Protein AF-A0A9D6I1A7-F1 (afdb_monomer_lite)

Radius of gyration: 31.2 Å; chains: 1; bounding box: 30×55×93 Å

Structure (mmCIF, N/CA/C/O backbone):
data_AF-A0A9D6I1A7-F1
#
_entry.id   AF-A0A9D6I1A7-F1
#
loop_
_atom_site.group_PDB
_atom_site.id
_atom_site.type_symbol
_atom_site.label_atom_id
_atom_site.label_alt_id
_atom_site.label_comp_id
_atom_site.label_asym_id
_atom_site.label_entity_id
_atom_site.label_seq_id
_atom_site.pdbx_PDB_ins_code
_atom_site.Cartn_x
_atom_site.Cartn_y
_atom_site.Cartn_z
_atom_site.occupancy
_atom_site.B_iso_or_equiv
_atom_site.auth_seq_id
_atom_site.auth_comp_id
_atom_site.auth_asym_id
_atom_site.auth_atom_id
_atom_site.pdbx_PDB_model_num
ATOM 1 N N . MET A 1 1 ? 14.693 -5.026 81.201 1.00 43.84 1 MET A N 1
ATOM 2 C CA . MET A 1 1 ? 14.404 -3.599 80.933 1.00 43.84 1 MET A CA 1
ATOM 3 C C . MET A 1 1 ? 12.968 -3.486 80.448 1.00 43.84 1 MET A C 1
ATOM 5 O O . MET A 1 1 ? 12.535 -4.319 79.667 1.00 43.84 1 MET A O 1
ATOM 9 N N . ARG A 1 2 ? 12.207 -2.557 81.030 1.00 44.28 2 ARG A N 1
ATOM 10 C CA . ARG A 1 2 ? 10.754 -2.392 80.875 1.00 44.28 2 ARG A CA 1
ATOM 11 C C . ARG A 1 2 ? 10.450 -1.424 79.722 1.00 44.28 2 ARG A C 1
ATOM 13 O O . ARG A 1 2 ? 11.134 -0.408 79.655 1.00 44.28 2 ARG A O 1
ATOM 20 N N . ARG A 1 3 ? 9.368 -1.667 78.969 1.00 44.47 3 ARG A N 1
ATOM 21 C CA . ARG A 1 3 ? 8.193 -0.773 78.781 1.00 44.47 3 ARG A CA 1
ATOM 22 C C . ARG A 1 3 ? 7.528 -0.969 77.412 1.00 44.47 3 ARG A C 1
ATOM 24 O O . ARG A 1 3 ? 8.055 -0.586 76.378 1.00 44.47 3 ARG A O 1
ATOM 31 N N . THR A 1 4 ? 6.331 -1.540 77.477 1.00 50.94 4 THR A N 1
ATOM 32 C CA . THR A 1 4 ? 5.188 -1.329 76.583 1.00 50.94 4 THR A CA 1
ATOM 33 C C . THR A 1 4 ? 4.973 0.160 76.290 1.00 50.94 4 THR A C 1
ATOM 35 O O . THR A 1 4 ? 5.053 0.980 77.205 1.00 50.94 4 THR A O 1
ATOM 38 N N . ALA A 1 5 ? 4.637 0.493 75.042 1.00 49.97 5 ALA A N 1
ATOM 39 C CA . ALA A 1 5 ? 4.133 1.807 74.652 1.00 49.97 5 ALA A CA 1
ATOM 40 C C . ALA A 1 5 ? 2.936 1.641 73.701 1.00 49.97 5 ALA A C 1
ATOM 42 O O . ALA A 1 5 ? 3.079 1.515 72.489 1.00 49.97 5 ALA A O 1
ATOM 43 N N . THR A 1 6 ? 1.749 1.597 74.297 1.00 47.31 6 THR A N 1
ATOM 44 C CA . THR A 1 6 ? 0.478 2.005 73.685 1.00 47.31 6 THR A CA 1
ATOM 45 C C . THR A 1 6 ? 0.471 3.532 73.594 1.00 47.31 6 THR A C 1
ATOM 47 O O . THR A 1 6 ? 0.977 4.132 74.535 1.00 47.31 6 THR A O 1
ATOM 50 N N . LEU A 1 7 ? -0.095 4.134 72.537 1.00 49.12 7 LEU A N 1
ATOM 51 C CA . LEU A 1 7 ? -0.632 5.518 72.418 1.00 49.12 7 LEU A CA 1
ATOM 52 C C . LEU A 1 7 ? -0.558 5.917 70.928 1.00 49.12 7 LEU A C 1
ATOM 54 O O . LEU A 1 7 ? 0.453 5.666 70.291 1.00 49.12 7 LEU A O 1
ATOM 58 N N . THR A 1 8 ? -1.502 6.568 70.262 1.00 48.22 8 THR A N 1
ATOM 59 C CA . THR A 1 8 ? -2.907 6.901 70.500 1.00 48.22 8 THR A CA 1
ATOM 60 C C . THR A 1 8 ? -3.446 7.380 69.159 1.00 48.22 8 THR A C 1
ATOM 62 O O . THR A 1 8 ? -2.742 8.028 68.388 1.00 48.22 8 THR A O 1
ATOM 65 N N . LEU A 1 9 ? -4.719 7.079 68.939 1.00 47.94 9 LEU A N 1
ATOM 66 C CA . LEU A 1 9 ? -5.648 7.766 68.055 1.00 47.94 9 LEU A CA 1
ATOM 67 C C . LEU A 1 9 ? -5.418 9.292 68.056 1.00 47.94 9 LEU A C 1
ATOM 69 O O . LEU A 1 9 ? -5.427 9.917 69.115 1.00 47.94 9 LEU A O 1
ATOM 73 N N . GLY A 1 10 ? -5.245 9.872 66.870 1.00 46.47 10 GLY A N 1
ATOM 74 C CA . GLY A 1 10 ? -5.106 11.310 66.661 1.00 46.47 10 GLY A CA 1
ATOM 75 C C . GLY A 1 10 ? -5.943 11.763 65.474 1.00 46.47 10 GLY A C 1
ATOM 76 O O . GLY A 1 10 ? -5.452 11.907 64.361 1.00 46.47 10 GLY A O 1
ATOM 77 N N . THR A 1 11 ? -7.233 11.940 65.738 1.00 45.19 11 THR A N 1
ATOM 78 C CA . THR A 1 11 ? -8.165 12.837 65.051 1.00 45.19 11 THR A CA 1
ATOM 79 C C . THR A 1 11 ? -7.492 14.184 64.752 1.00 45.19 11 THR A C 1
ATOM 81 O O . THR A 1 11 ? -6.788 14.691 65.618 1.00 45.19 11 THR A O 1
ATOM 84 N N . LEU A 1 12 ? -7.745 14.799 63.593 1.00 46.84 12 LEU A N 1
ATOM 85 C CA . LEU A 1 12 ? -8.488 16.067 63.499 1.00 46.84 12 LEU A CA 1
ATOM 86 C C . LEU A 1 12 ? -8.396 16.653 62.083 1.00 46.84 12 LEU A C 1
ATOM 88 O O . LEU A 1 12 ? -7.331 16.926 61.537 1.00 46.84 12 LEU A O 1
ATOM 92 N N . ILE A 1 13 ? -9.585 16.880 61.543 1.00 49.66 13 ILE A N 1
ATOM 93 C CA . ILE A 1 13 ? -9.925 17.806 60.471 1.00 49.66 13 ILE A CA 1
ATOM 94 C C . ILE A 1 13 ? -9.213 19.153 60.670 1.00 49.66 13 ILE A C 1
ATOM 96 O O . ILE A 1 13 ? -9.334 19.767 61.726 1.00 49.66 13 ILE A O 1
ATOM 100 N N . ALA A 1 14 ? -8.577 19.662 59.619 1.00 48.28 14 ALA A N 1
ATOM 101 C CA . ALA A 1 14 ? -8.274 21.082 59.495 1.00 48.28 14 ALA A CA 1
ATOM 102 C C . ALA A 1 14 ? -8.814 21.582 58.153 1.00 48.28 14 ALA A C 1
ATOM 104 O O . ALA A 1 14 ? -8.137 21.584 57.127 1.00 48.28 14 ALA A O 1
ATOM 105 N N . LEU A 1 15 ? -10.085 21.984 58.187 1.00 53.47 15 LEU A N 1
ATOM 106 C CA . LEU A 1 15 ? -10.667 22.921 57.241 1.00 53.47 15 LEU A CA 1
ATOM 107 C C . LEU A 1 15 ? -10.006 24.280 57.501 1.00 53.47 15 LEU A C 1
ATOM 109 O O . LEU A 1 15 ? -10.358 24.966 58.457 1.00 53.47 15 LEU A O 1
ATOM 113 N N . VAL A 1 16 ? -9.041 24.664 56.671 1.00 52.69 16 VAL A N 1
ATOM 114 C CA . VAL A 1 16 ? -8.546 26.042 56.633 1.00 52.69 16 VAL A CA 1
ATOM 115 C C . VAL A 1 16 ? -8.943 26.633 55.290 1.00 52.69 16 VAL A C 1
ATOM 117 O O . VAL A 1 16 ? -8.281 26.446 54.273 1.00 52.69 16 VAL A O 1
ATOM 120 N N . CYS A 1 17 ? -10.071 27.345 55.307 1.00 49.12 17 CYS A N 1
ATOM 121 C CA . CYS A 1 17 ? -10.368 28.379 54.330 1.00 49.12 17 CYS A CA 1
ATOM 122 C C . CYS A 1 17 ? -9.268 29.440 54.420 1.00 49.12 17 CYS A C 1
ATOM 124 O O . CYS A 1 17 ? -9.193 30.170 55.406 1.00 49.12 17 CYS A O 1
ATOM 126 N N . PHE A 1 18 ? -8.440 29.548 53.386 1.00 48.22 18 PHE A N 1
ATOM 127 C CA . PHE A 1 18 ? -7.585 30.710 53.190 1.00 48.22 18 PHE A CA 1
ATOM 128 C C . PHE A 1 18 ? -7.762 31.199 51.757 1.00 48.22 18 PHE A C 1
ATOM 130 O O . PHE A 1 18 ? -7.158 30.687 50.818 1.00 48.22 18 PHE A O 1
ATOM 137 N N . ALA A 1 19 ? -8.652 32.174 51.594 1.00 52.72 19 ALA A N 1
ATOM 138 C CA . ALA A 1 19 ? -8.713 32.999 50.403 1.00 52.72 19 ALA A CA 1
ATOM 139 C C . ALA A 1 19 ? -7.913 34.279 50.667 1.00 52.72 19 ALA A C 1
ATOM 141 O O . ALA A 1 19 ? -8.271 35.040 51.566 1.00 52.72 19 ALA A O 1
ATOM 142 N N . PRO A 1 20 ? -6.885 34.568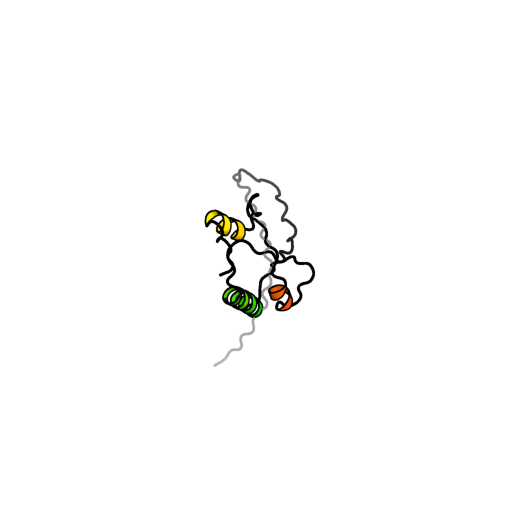 49.860 1.00 52.62 20 PRO A N 1
ATOM 143 C CA . PRO A 1 20 ? -6.467 35.927 49.599 1.00 52.62 20 PRO A CA 1
ATOM 144 C C . PRO A 1 20 ? -6.908 36.314 48.186 1.00 52.62 20 PRO A C 1
ATOM 146 O O . PRO A 1 20 ? -6.407 35.810 47.181 1.00 52.62 20 PRO A O 1
ATOM 149 N N . SER A 1 21 ? -7.861 37.241 48.122 1.00 51.81 21 SER A N 1
ATOM 150 C CA . SER A 1 21 ? -8.176 38.006 46.921 1.00 51.81 21 SER A CA 1
ATOM 151 C C . SER A 1 21 ? -6.952 38.839 46.536 1.00 51.81 21 SER A C 1
ATOM 153 O O . SER A 1 21 ? -6.713 39.897 47.112 1.00 51.81 21 SER A O 1
ATOM 155 N N . ALA A 1 22 ? -6.171 38.361 45.568 1.00 52.25 22 ALA A N 1
ATOM 156 C CA . ALA A 1 22 ? -5.103 39.123 44.934 1.00 52.25 22 ALA A CA 1
ATOM 157 C C . ALA A 1 22 ? -5.435 39.318 43.450 1.00 52.25 22 ALA A C 1
ATOM 159 O O . ALA A 1 22 ? -5.459 38.398 42.633 1.00 52.25 22 ALA A O 1
ATOM 160 N N . LEU A 1 23 ? -5.742 40.570 43.150 1.00 48.38 23 LEU A N 1
ATOM 161 C CA . LEU A 1 23 ? -6.089 41.161 41.872 1.00 48.38 23 LEU A CA 1
ATOM 162 C C . LEU A 1 23 ? -4.926 41.052 40.861 1.00 48.38 23 LEU A C 1
ATOM 164 O O . LEU A 1 23 ? -4.184 42.012 40.717 1.00 48.38 23 LEU A O 1
ATOM 168 N N . ALA A 1 24 ? -4.729 39.921 40.169 1.00 51.16 24 ALA A N 1
ATOM 169 C CA . ALA A 1 24 ? -3.797 39.848 39.025 1.00 51.16 24 ALA A CA 1
ATOM 170 C C . ALA A 1 24 ? -3.890 38.541 38.204 1.00 51.16 24 ALA A C 1
ATOM 172 O O . ALA A 1 24 ? -2.913 37.807 38.106 1.00 51.16 24 ALA A O 1
ATOM 173 N N . GLN A 1 25 ? -5.016 38.252 37.541 1.00 45.66 25 GLN A N 1
ATOM 174 C CA . GLN A 1 25 ? -4.998 37.358 36.370 1.00 45.66 25 GLN A CA 1
ATOM 175 C C . GLN A 1 25 ? -5.869 37.917 35.246 1.00 45.66 25 GLN A C 1
ATOM 177 O O . GLN A 1 25 ? -7.075 37.711 35.144 1.00 45.66 25 GLN A O 1
ATOM 182 N N . ARG A 1 26 ? -5.189 38.668 34.383 1.00 39.22 26 ARG A N 1
ATOM 183 C CA . ARG A 1 26 ? -5.642 39.094 33.067 1.00 39.22 26 ARG A CA 1
ATOM 184 C C . ARG A 1 26 ? -5.822 37.843 32.195 1.00 39.22 26 ARG A C 1
ATOM 186 O O . ARG A 1 26 ? -4.844 37.174 31.888 1.00 39.22 26 ARG A O 1
ATOM 193 N N . GLY A 1 27 ? -7.059 37.568 31.773 1.00 34.72 27 GLY A N 1
ATOM 194 C CA . GLY A 1 27 ? -7.353 36.720 30.611 1.00 34.72 27 GLY A CA 1
ATOM 195 C C . GLY A 1 27 ? -7.819 35.288 30.888 1.00 34.72 27 GLY A C 1
ATOM 196 O O . GLY A 1 27 ? -7.191 34.341 30.426 1.00 34.72 27 GLY A O 1
ATOM 197 N N . GLN A 1 28 ? -8.976 35.115 31.533 1.00 39.59 28 GLN A N 1
ATOM 198 C CA . GLN A 1 28 ? -9.776 33.902 31.338 1.00 39.59 28 GLN A CA 1
ATOM 199 C C . GLN A 1 28 ? -10.322 33.892 29.900 1.00 39.59 28 GLN A C 1
ATOM 201 O O . GLN A 1 28 ? -11.199 34.682 29.554 1.00 39.59 28 GLN A O 1
ATOM 206 N N . LYS A 1 29 ? -9.794 33.002 29.050 1.00 35.47 29 LYS A N 1
ATOM 207 C CA . LYS A 1 29 ? -10.448 32.584 27.800 1.00 35.47 29 LYS A CA 1
ATOM 208 C C . LYS A 1 29 ? -11.308 31.347 28.089 1.00 35.47 29 LYS A C 1
ATOM 210 O O . LYS A 1 29 ? -10.783 30.381 28.643 1.00 35.47 29 LYS A O 1
ATOM 215 N N . PRO A 1 30 ? -12.599 31.343 27.722 1.00 39.12 30 PRO A N 1
ATOM 216 C CA . PRO A 1 30 ? -13.485 30.226 27.998 1.00 39.12 30 PRO A CA 1
ATOM 217 C C . PRO A 1 30 ? -13.332 29.095 26.967 1.00 39.12 30 PRO A C 1
ATOM 219 O O . PRO A 1 30 ? -13.211 29.332 25.769 1.00 39.12 30 PRO A O 1
ATOM 222 N N . LYS A 1 31 ? -13.422 27.863 27.482 1.00 40.69 31 LYS A N 1
ATOM 223 C CA . LYS A 1 31 ? -14.168 26.724 26.917 1.00 40.69 31 LYS A CA 1
ATOM 224 C C . LYS A 1 31 ? -13.860 26.346 25.456 1.00 40.69 31 LYS A C 1
ATOM 226 O O . LYS A 1 31 ? -14.625 26.639 24.545 1.00 40.69 31 LYS A O 1
ATOM 231 N N . GLY A 1 32 ? -12.790 25.577 25.260 1.00 35.53 32 GLY A N 1
ATOM 232 C CA . GLY A 1 32 ? -12.657 24.690 24.103 1.00 35.53 32 GLY A CA 1
ATOM 233 C C . GLY A 1 32 ? -13.185 23.307 24.471 1.00 35.53 32 GLY A C 1
ATOM 234 O O . GLY A 1 32 ? -12.653 22.687 25.389 1.00 35.53 32 GLY A O 1
ATOM 235 N N . ASN A 1 33 ? -14.245 22.854 23.798 1.00 47.03 33 ASN A N 1
ATOM 236 C CA . ASN A 1 33 ? -14.718 21.470 23.828 1.00 47.03 33 ASN A CA 1
ATOM 237 C C . ASN A 1 33 ? -13.523 20.512 23.792 1.00 47.03 33 ASN A C 1
ATOM 239 O O . ASN A 1 33 ? -12.789 20.504 22.805 1.00 47.03 33 ASN A O 1
ATOM 243 N N . GLN A 1 34 ? -13.363 19.677 24.819 1.00 52.41 34 GLN A N 1
ATOM 244 C CA . GLN A 1 34 ? -12.671 18.408 24.627 1.00 52.41 34 GLN A CA 1
ATOM 245 C C . GLN A 1 34 ? -13.468 17.670 23.546 1.00 52.41 34 GLN A C 1
ATOM 247 O O . GLN A 1 34 ? -14.661 17.425 23.757 1.00 52.41 34 GLN A O 1
ATOM 252 N N . PRO A 1 35 ? -12.894 17.373 22.368 1.00 51.84 35 PRO A N 1
ATOM 253 C CA . PRO A 1 35 ? -13.547 16.460 21.454 1.00 51.84 35 PRO A CA 1
ATOM 254 C C . PRO A 1 35 ? -13.695 15.148 22.217 1.00 51.84 35 PRO A C 1
ATOM 256 O O . PRO A 1 35 ? -12.713 14.646 22.768 1.00 51.84 35 PRO A O 1
ATOM 259 N N . ALA A 1 36 ? -14.922 14.626 22.289 1.00 53.25 36 ALA A N 1
ATOM 260 C CA . ALA A 1 36 ? -15.151 13.235 22.647 1.00 53.25 36 ALA A CA 1
ATOM 261 C C . ALA A 1 36 ? -14.099 12.408 21.906 1.00 53.25 36 ALA A C 1
ATOM 263 O O . ALA A 1 36 ? -13.934 12.615 20.704 1.00 53.25 36 ALA A O 1
ATOM 264 N N . ALA A 1 37 ? -13.330 11.591 22.626 1.00 59.28 37 ALA A N 1
ATOM 265 C CA . ALA A 1 37 ? -12.229 10.835 22.054 1.00 59.28 37 ALA A CA 1
ATOM 266 C C . ALA A 1 37 ? -12.745 10.048 20.843 1.00 59.28 37 ALA A C 1
ATOM 268 O O . ALA A 1 37 ? -13.385 9.008 20.990 1.00 59.28 37 ALA A O 1
ATOM 269 N N . THR A 1 38 ? -12.523 10.581 19.641 1.00 56.12 38 THR A N 1
ATOM 270 C CA . THR A 1 38 ? -12.814 9.879 18.403 1.00 56.12 38 THR A CA 1
ATOM 271 C C . THR A 1 38 ? -11.879 8.690 18.427 1.00 56.12 38 THR A C 1
ATOM 273 O O . THR A 1 38 ? -10.663 8.875 18.375 1.00 56.12 38 THR A O 1
ATOM 276 N N . ALA A 1 39 ? -12.426 7.488 18.604 1.00 63.12 39 ALA A N 1
ATOM 277 C CA . ALA A 1 39 ? -11.642 6.267 18.605 1.00 63.12 39 ALA A CA 1
ATOM 278 C C . ALA A 1 39 ? -10.836 6.222 17.299 1.00 63.12 39 ALA A C 1
ATOM 280 O O . ALA A 1 39 ? -11.388 6.031 16.215 1.00 63.12 39 ALA A O 1
ATOM 281 N N . ALA A 1 40 ? -9.536 6.492 17.393 1.00 63.84 40 ALA A N 1
ATOM 282 C CA . ALA A 1 40 ? -8.646 6.463 16.250 1.00 63.84 40 ALA A CA 1
ATOM 283 C C . ALA A 1 40 ? -8.408 4.993 15.904 1.00 63.84 40 ALA A C 1
ATOM 285 O O . ALA A 1 40 ? -7.618 4.313 16.554 1.00 63.84 40 ALA A O 1
ATOM 286 N N . VAL A 1 41 ? -9.131 4.484 14.906 1.00 70.56 41 VAL A N 1
ATOM 287 C CA . VAL A 1 41 ? -8.890 3.144 14.366 1.00 70.56 41 VAL A CA 1
ATOM 288 C C . VAL A 1 41 ? -7.632 3.221 13.504 1.00 70.56 41 VAL A C 1
ATOM 290 O O . VAL A 1 41 ? -7.672 3.698 12.370 1.00 70.56 41 VAL A O 1
ATOM 293 N N . SER A 1 42 ? -6.494 2.798 14.053 1.00 69.38 42 SER A N 1
ATOM 294 C CA . SER A 1 42 ? -5.262 2.610 13.290 1.00 69.38 42 SER A CA 1
ATOM 295 C C . SER A 1 42 ? -5.233 1.195 12.716 1.00 69.38 42 SER A C 1
ATOM 297 O O . SER A 1 42 ? -5.336 0.203 13.432 1.00 69.38 42 SER A O 1
ATOM 299 N N . VAL A 1 43 ? -5.105 1.097 11.395 1.00 79.31 43 VAL A N 1
ATOM 300 C CA . VAL A 1 43 ? -5.004 -0.180 10.684 1.00 79.31 43 VAL A CA 1
ATOM 301 C C . VAL A 1 43 ? -3.577 -0.327 10.188 1.00 79.31 43 VAL A C 1
ATOM 303 O O . VAL A 1 43 ? -3.129 0.449 9.346 1.00 79.31 43 VAL A O 1
ATOM 306 N N . THR A 1 44 ? -2.855 -1.314 10.708 1.00 85.88 44 THR A N 1
ATOM 307 C CA . THR A 1 44 ? -1.474 -1.616 10.313 1.00 85.88 44 THR A CA 1
ATOM 308 C C . THR A 1 44 ? -1.391 -2.984 9.640 1.00 85.88 44 THR A C 1
ATOM 310 O O . THR A 1 44 ? -2.304 -3.808 9.742 1.00 85.88 44 THR A O 1
ATOM 313 N N . PHE A 1 45 ? -0.320 -3.216 8.883 1.00 87.44 45 PHE A N 1
ATOM 314 C CA . PHE A 1 45 ? 0.017 -4.542 8.364 1.00 87.44 45 PHE A CA 1
ATOM 315 C C . PHE A 1 45 ? 0.851 -5.291 9.398 1.00 87.44 45 PHE A C 1
ATOM 317 O O . PHE A 1 45 ? 1.788 -4.720 9.959 1.00 87.44 45 PHE A O 1
ATOM 324 N N . SER A 1 46 ? 0.520 -6.558 9.632 1.00 90.31 46 SER A N 1
ATOM 325 C CA . SER A 1 46 ? 1.354 -7.471 10.414 1.00 90.31 46 SER A CA 1
ATOM 326 C C . SER A 1 46 ? 2.669 -7.776 9.686 1.00 90.31 46 SER A C 1
ATOM 328 O O . SER A 1 46 ? 2.763 -7.621 8.466 1.00 90.31 46 SER A O 1
ATOM 330 N N . ASP A 1 47 ? 3.688 -8.245 10.408 1.00 91.81 47 ASP A N 1
ATOM 331 C CA . ASP A 1 47 ? 4.957 -8.665 9.796 1.00 91.81 47 ASP A CA 1
ATOM 332 C C . ASP A 1 47 ? 4.777 -9.782 8.757 1.00 91.81 47 ASP A C 1
ATOM 334 O O . ASP A 1 47 ? 5.431 -9.768 7.715 1.00 91.81 47 ASP A O 1
ATOM 338 N N . ALA A 1 48 ? 3.832 -10.702 8.982 1.00 91.50 48 ALA A N 1
ATOM 339 C CA . ALA A 1 48 ? 3.498 -11.749 8.018 1.00 91.50 48 ALA A CA 1
ATOM 340 C C . ALA A 1 48 ? 2.936 -11.166 6.710 1.00 91.50 48 ALA A C 1
ATOM 342 O O . ALA A 1 48 ? 3.370 -11.539 5.622 1.00 91.50 48 ALA A O 1
ATOM 343 N N . GLU A 1 49 ? 2.011 -10.206 6.804 1.00 91.06 49 GLU A N 1
ATOM 344 C CA . GLU A 1 49 ? 1.453 -9.523 5.632 1.00 91.06 49 GLU A CA 1
ATOM 345 C C . GLU A 1 49 ? 2.511 -8.703 4.896 1.00 91.06 49 GLU A C 1
ATOM 347 O O . GLU A 1 49 ? 2.577 -8.744 3.670 1.00 91.06 49 GLU A O 1
ATOM 352 N N . ARG A 1 50 ? 3.371 -7.989 5.633 1.00 90.94 50 ARG A N 1
ATOM 353 C CA . ARG A 1 50 ? 4.492 -7.237 5.052 1.00 90.94 50 ARG A CA 1
ATOM 354 C C . ARG A 1 50 ? 5.413 -8.148 4.258 1.00 90.94 50 ARG A C 1
ATOM 356 O O . ARG A 1 50 ? 5.755 -7.808 3.130 1.00 90.94 50 ARG A O 1
ATOM 363 N N . LYS A 1 51 ? 5.755 -9.316 4.807 1.00 92.75 51 LYS A N 1
ATOM 364 C CA . LYS A 1 51 ? 6.572 -10.305 4.106 1.00 92.75 51 LYS A CA 1
ATOM 365 C C . LYS A 1 51 ? 5.916 -10.777 2.805 1.00 92.75 51 LYS A C 1
ATOM 367 O O . LYS A 1 51 ? 6.579 -10.796 1.777 1.00 92.75 51 LYS A O 1
ATOM 372 N N . ILE A 1 52 ? 4.620 -11.096 2.828 1.00 92.88 52 ILE A N 1
ATOM 373 C CA . ILE A 1 52 ? 3.874 -11.504 1.624 1.00 92.88 52 ILE A CA 1
ATOM 374 C C . ILE A 1 52 ? 3.911 -10.406 0.552 1.00 92.88 52 ILE A C 1
ATOM 376 O O . ILE A 1 52 ? 4.127 -10.695 -0.623 1.00 92.88 52 ILE A O 1
ATOM 380 N N . ILE A 1 53 ? 3.708 -9.148 0.956 1.00 90.25 53 ILE A N 1
ATOM 381 C CA . ILE A 1 53 ? 3.730 -7.988 0.057 1.00 90.25 53 ILE A CA 1
ATOM 382 C C . ILE A 1 53 ? 5.110 -7.838 -0.591 1.00 90.25 53 ILE A C 1
ATOM 384 O O . ILE A 1 53 ? 5.18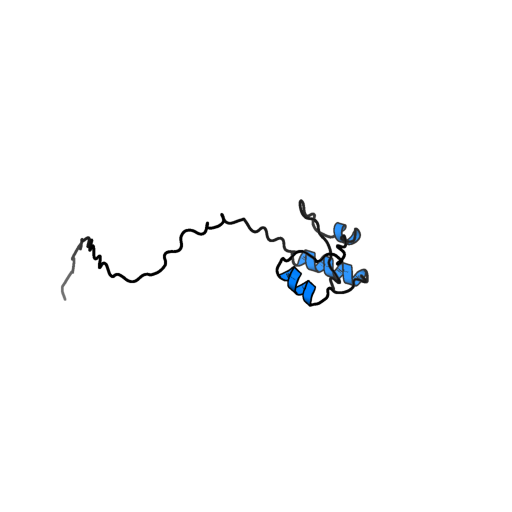9 -7.744 -1.815 1.00 90.25 53 ILE A O 1
ATOM 388 N N . VAL A 1 54 ? 6.178 -7.855 0.209 1.00 89.62 54 VAL A N 1
ATOM 389 C CA . VAL A 1 54 ? 7.561 -7.711 -0.275 1.00 89.62 54 VAL A CA 1
ATOM 390 C C . VAL A 1 54 ? 7.925 -8.857 -1.222 1.00 89.62 54 VAL A C 1
ATOM 392 O O . VAL A 1 54 ? 8.265 -8.598 -2.375 1.00 89.62 54 VAL A O 1
ATOM 395 N N . ASP A 1 55 ? 7.739 -10.113 -0.800 1.00 91.81 55 ASP A N 1
ATOM 396 C CA . ASP A 1 55 ? 8.056 -11.299 -1.611 1.00 91.81 55 ASP A CA 1
ATOM 397 C C . ASP A 1 55 ? 7.306 -11.283 -2.960 1.00 91.81 55 ASP A C 1
ATOM 399 O O . ASP A 1 55 ? 7.846 -11.656 -4.008 1.00 91.81 55 ASP A O 1
ATOM 403 N N . TYR A 1 56 ? 6.042 -10.840 -2.957 1.00 91.44 56 TYR A N 1
ATOM 404 C CA . TYR A 1 56 ? 5.255 -10.716 -4.179 1.00 91.44 56 TYR A CA 1
ATOM 405 C C . TYR A 1 56 ? 5.864 -9.687 -5.136 1.00 91.44 56 TYR A C 1
ATOM 407 O O . TYR A 1 56 ? 5.973 -9.960 -6.334 1.00 91.44 56 TYR A O 1
ATOM 415 N N . TYR A 1 57 ? 6.254 -8.513 -4.641 1.00 87.06 57 TYR A N 1
ATOM 416 C CA . TYR A 1 57 ? 6.779 -7.442 -5.486 1.00 87.06 57 TYR A CA 1
ATOM 417 C C . TYR A 1 57 ? 8.192 -7.712 -6.001 1.00 87.06 57 TYR A C 1
ATOM 419 O O . TYR A 1 57 ? 8.463 -7.422 -7.170 1.00 87.06 57 TYR A O 1
ATOM 427 N N . GLU A 1 58 ? 9.034 -8.369 -5.203 1.00 87.50 58 GLU A N 1
ATOM 428 C CA . GLU A 1 58 ? 10.342 -8.858 -5.645 1.00 87.50 58 GLU A CA 1
ATOM 429 C C . GLU A 1 58 ? 10.203 -9.854 -6.805 1.00 87.50 58 GLU A C 1
ATOM 431 O O . GLU A 1 58 ? 10.882 -9.739 -7.830 1.00 87.50 58 GLU A O 1
ATOM 436 N N . LYS A 1 59 ? 9.264 -10.804 -6.692 1.00 88.69 59 LYS A N 1
ATOM 437 C CA . LYS A 1 59 ? 9.032 -11.826 -7.722 1.00 88.69 59 LYS A CA 1
ATOM 438 C C . LYS A 1 59 ? 8.394 -11.266 -8.996 1.00 88.69 59 LYS A C 1
ATOM 440 O O . LYS A 1 59 ? 8.698 -11.741 -10.088 1.00 88.69 59 LYS A O 1
ATOM 445 N N . ASN A 1 60 ? 7.502 -10.282 -8.874 1.00 85.38 60 ASN A N 1
ATOM 446 C CA . ASN A 1 60 ? 6.693 -9.781 -9.991 1.00 85.38 60 ASN A CA 1
ATOM 447 C C . ASN A 1 60 ? 7.262 -8.519 -10.674 1.00 85.38 60 ASN A C 1
ATOM 449 O O . ASN A 1 60 ? 6.565 -7.934 -11.501 1.00 85.38 60 ASN A O 1
ATOM 453 N N . ARG A 1 61 ? 8.508 -8.108 -10.365 1.00 75.19 61 ARG A N 1
ATOM 454 C CA . ARG A 1 61 ? 9.212 -6.925 -10.925 1.00 75.19 61 ARG A CA 1
ATOM 455 C C . ARG A 1 61 ? 8.273 -5.744 -11.187 1.00 75.19 61 AR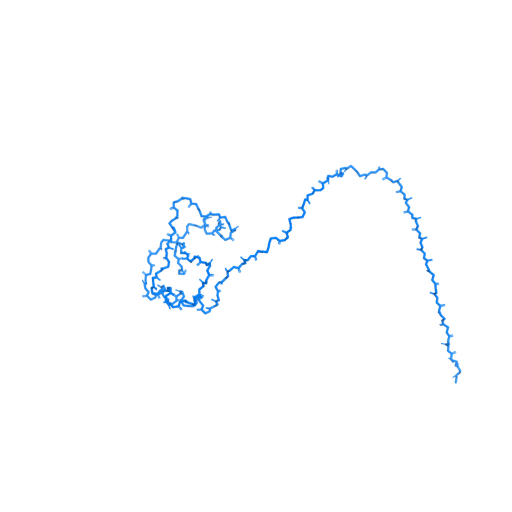G A C 1
ATOM 457 O O . ARG A 1 61 ? 8.120 -5.283 -12.322 1.00 75.19 61 ARG A O 1
ATOM 464 N N . TYR A 1 62 ? 7.612 -5.283 -10.134 1.00 75.81 62 TYR A N 1
ATOM 465 C CA . TYR A 1 62 ? 6.637 -4.208 -10.249 1.00 75.81 62 TYR A CA 1
ATOM 466 C C . TYR A 1 62 ? 7.322 -2.882 -10.562 1.00 75.81 62 TYR A C 1
ATOM 468 O O . TYR A 1 62 ? 8.152 -2.394 -9.806 1.00 75.81 62 TYR A O 1
ATOM 476 N N . GLN A 1 63 ? 6.977 -2.303 -11.709 1.00 67.31 63 GLN A N 1
ATOM 477 C CA . GLN A 1 63 ? 7.529 -1.031 -12.160 1.00 67.31 63 GLN A CA 1
ATOM 478 C C . GLN A 1 63 ? 6.589 0.099 -11.743 1.00 67.31 63 GLN A C 1
ATOM 480 O O . GLN A 1 63 ? 5.784 0.581 -12.543 1.00 67.31 63 GLN A O 1
ATOM 485 N N . ALA A 1 64 ? 6.670 0.522 -10.484 1.00 68.56 64 ALA A N 1
ATOM 486 C CA . ALA A 1 64 ? 6.060 1.774 -10.055 1.00 68.56 64 ALA A CA 1
ATOM 487 C C . ALA A 1 64 ? 7.122 2.851 -9.868 1.00 68.56 64 ALA A C 1
ATOM 489 O O . ALA A 1 64 ? 8.255 2.591 -9.480 1.00 68.56 64 ALA A O 1
ATOM 490 N N . LYS A 1 65 ? 6.749 4.097 -10.162 1.00 70.75 65 LYS A N 1
ATOM 491 C CA . LYS A 1 65 ? 7.614 5.235 -9.859 1.00 70.75 65 LYS A CA 1
ATOM 492 C C . LYS A 1 65 ? 7.533 5.511 -8.357 1.00 70.75 65 LYS A C 1
ATOM 494 O O . LYS A 1 65 ? 6.415 5.659 -7.858 1.00 70.75 65 LYS A O 1
ATOM 499 N N . PRO A 1 66 ? 8.662 5.627 -7.639 1.00 75.81 66 PRO A N 1
ATOM 500 C CA . PRO A 1 66 ? 8.640 5.989 -6.229 1.00 75.81 66 PRO A CA 1
ATOM 501 C C . PRO A 1 66 ? 7.937 7.336 -6.027 1.00 75.81 66 PRO A C 1
ATOM 503 O O . PRO A 1 66 ? 7.998 8.234 -6.874 1.00 75.81 66 PRO A O 1
ATOM 506 N N . LEU A 1 67 ? 7.250 7.477 -4.892 1.00 80.38 67 LEU A N 1
ATOM 507 C CA . LEU A 1 67 ? 6.619 8.739 -4.512 1.00 80.38 67 LEU A CA 1
ATOM 508 C C . LEU A 1 67 ? 7.689 9.833 -4.370 1.00 80.38 67 LEU A C 1
ATOM 510 O O . LEU A 1 67 ? 8.715 9.596 -3.727 1.00 80.38 67 LEU A O 1
ATOM 514 N N . PRO A 1 68 ? 7.449 11.060 -4.869 1.00 83.00 68 PRO A N 1
ATOM 515 C CA . PRO A 1 68 ? 8.347 12.171 -4.589 1.00 83.00 68 PRO A CA 1
ATOM 516 C C . PRO A 1 68 ? 8.487 12.380 -3.069 1.00 83.00 68 PRO A C 1
ATOM 518 O O . PRO A 1 68 ? 7.490 12.270 -2.341 1.00 83.00 68 PRO A O 1
ATOM 521 N N . PRO A 1 69 ? 9.679 12.741 -2.560 1.00 80.50 69 PRO A N 1
ATOM 522 C CA . PRO A 1 69 ? 9.964 12.754 -1.121 1.00 80.50 69 PRO A CA 1
ATOM 523 C C . PRO A 1 69 ? 9.039 13.690 -0.327 1.00 80.50 69 PRO A C 1
ATOM 525 O O . PRO A 1 69 ? 8.681 13.401 0.815 1.00 80.50 69 PRO A O 1
ATOM 528 N N . GLY A 1 70 ? 8.597 14.797 -0.934 1.00 84.19 70 GLY A N 1
ATOM 529 C CA . GLY A 1 70 ? 7.626 15.711 -0.324 1.00 84.19 70 GLY A CA 1
ATOM 530 C C . GLY A 1 70 ? 6.234 15.095 -0.139 1.00 84.19 70 GLY A C 1
ATOM 531 O O . GLY A 1 70 ? 5.549 15.403 0.835 1.00 84.19 70 GLY A O 1
ATOM 532 N N . ILE A 1 71 ? 5.825 14.187 -1.029 1.00 83.06 71 ILE A N 1
ATOM 533 C CA . ILE A 1 71 ? 4.525 13.513 -0.963 1.00 83.06 71 ILE A CA 1
ATOM 534 C C . ILE A 1 71 ? 4.549 12.388 0.062 1.00 83.06 71 ILE A C 1
ATOM 536 O O . ILE A 1 71 ? 3.643 12.321 0.892 1.00 83.06 71 ILE A O 1
ATOM 540 N N . ALA A 1 72 ? 5.591 11.554 0.055 1.00 83.38 72 ALA A N 1
ATOM 541 C CA . ALA A 1 72 ? 5.740 10.467 1.024 1.00 83.38 72 ALA A CA 1
ATOM 542 C C . ALA A 1 72 ? 5.639 10.990 2.470 1.00 83.38 72 ALA A C 1
ATOM 544 O O . ALA A 1 72 ? 4.904 10.451 3.297 1.00 83.38 72 ALA A O 1
ATOM 545 N N . ARG A 1 73 ? 6.286 12.130 2.751 1.00 84.88 73 ARG A N 1
ATOM 546 C CA . ARG A 1 73 ? 6.209 12.812 4.055 1.00 84.88 73 ARG A CA 1
ATOM 547 C C . ARG A 1 73 ? 4.810 13.332 4.388 1.00 84.88 73 ARG A C 1
ATOM 549 O O . ARG A 1 73 ? 4.427 13.331 5.554 1.00 84.88 73 ARG A O 1
ATOM 556 N N . ASN A 1 74 ? 4.056 13.807 3.399 1.00 84.00 74 ASN A N 1
ATOM 557 C CA . ASN A 1 74 ? 2.689 14.283 3.611 1.00 84.00 74 ASN A CA 1
ATOM 558 C C . ASN A 1 74 ? 1.724 13.123 3.907 1.00 84.00 74 ASN A C 1
ATOM 560 O O . ASN A 1 74 ? 0.899 13.258 4.809 1.00 84.00 74 ASN A O 1
ATOM 564 N N . LEU A 1 75 ? 1.877 11.983 3.224 1.00 81.62 75 LEU A N 1
ATOM 565 C CA . LEU A 1 75 ? 1.097 10.767 3.480 1.00 81.62 75 LEU A CA 1
ATOM 566 C C . LEU A 1 75 ? 1.364 10.199 4.876 1.00 81.62 75 LEU A C 1
ATOM 568 O O . LEU A 1 75 ? 0.422 9.889 5.598 1.00 81.62 75 LEU A O 1
ATOM 572 N N . ALA A 1 76 ? 2.630 10.163 5.303 1.00 79.56 76 ALA A N 1
ATOM 573 C CA . ALA A 1 76 ? 2.996 9.739 6.657 1.00 79.56 76 ALA A CA 1
ATOM 574 C C . ALA A 1 76 ? 2.383 10.629 7.759 1.00 79.56 76 ALA A C 1
ATOM 576 O O . ALA A 1 76 ? 2.217 10.190 8.891 1.00 79.56 76 ALA A O 1
ATOM 577 N N . ARG A 1 77 ? 2.025 11.879 7.432 1.00 82.94 77 ARG A N 1
ATOM 578 C CA . ARG A 1 77 ? 1.338 12.821 8.333 1.00 82.94 77 ARG A CA 1
ATOM 579 C C . ARG A 1 77 ? -0.191 12.740 8.248 1.00 82.94 77 ARG A C 1
ATOM 581 O O . ARG A 1 77 ? -0.863 13.570 8.853 1.00 82.94 77 ARG A O 1
ATOM 588 N N . GLY A 1 78 ? -0.740 11.803 7.472 1.00 80.31 78 GLY A N 1
ATOM 589 C CA . GLY A 1 78 ? -2.182 11.633 7.289 1.00 80.31 78 GLY A CA 1
ATOM 590 C C . GLY A 1 78 ? -2.839 12.685 6.390 1.00 80.31 78 GLY A C 1
ATOM 591 O O . GLY A 1 78 ? -4.064 12.784 6.366 1.00 80.31 78 GLY A O 1
ATOM 592 N N . LYS A 1 79 ? -2.061 13.487 5.647 1.00 83.31 79 LYS A N 1
ATOM 593 C CA . LYS A 1 79 ? -2.643 14.403 4.656 1.00 83.31 79 LYS A CA 1
ATOM 594 C C . LYS A 1 79 ? -3.203 13.597 3.479 1.00 83.31 79 LYS A C 1
ATOM 596 O O . LYS A 1 79 ? -2.593 12.596 3.095 1.00 83.31 79 LYS A O 1
ATOM 601 N N . PRO A 1 80 ? -4.321 14.035 2.874 1.00 78.31 80 PRO A N 1
ATOM 602 C CA . PRO A 1 80 ? -4.866 13.369 1.701 1.00 78.31 80 PRO A CA 1
ATOM 603 C C . PRO A 1 80 ? -3.863 13.402 0.543 1.00 78.31 80 PRO A C 1
ATOM 605 O O . PRO A 1 80 ? -3.046 14.320 0.421 1.00 78.31 80 PRO A O 1
ATOM 608 N N . LEU A 1 81 ? -3.939 12.389 -0.317 1.00 77.56 81 LEU A N 1
ATOM 609 C CA . LEU A 1 81 ? -3.110 12.303 -1.511 1.00 77.56 81 LEU A CA 1
ATOM 610 C C . LEU A 1 81 ? -3.425 13.473 -2.468 1.00 77.56 81 LEU A C 1
ATOM 612 O O . LEU A 1 81 ? -4.605 13.728 -2.725 1.00 77.56 81 LEU A O 1
ATOM 616 N N . PRO A 1 82 ? -2.411 14.168 -3.019 1.00 77.50 82 PRO A N 1
ATOM 617 C CA . PRO A 1 82 ? -2.629 15.220 -4.004 1.00 77.50 82 PRO A CA 1
ATOM 618 C C . PRO A 1 82 ? -3.347 14.711 -5.263 1.00 77.50 82 PRO A C 1
ATOM 620 O O . PRO A 1 82 ? -3.118 13.570 -5.683 1.00 77.50 82 PRO A O 1
ATOM 623 N N . PRO A 1 83 ? -4.145 15.568 -5.924 1.00 71.00 83 PRO A N 1
ATOM 624 C CA . PRO A 1 83 ? -4.670 15.265 -7.248 1.00 71.00 83 PRO A CA 1
ATOM 625 C C . PRO A 1 83 ? -3.502 15.088 -8.233 1.00 71.00 83 PRO A C 1
ATOM 627 O O . PRO A 1 83 ? -2.572 15.890 -8.253 1.00 71.00 83 PRO A O 1
ATOM 630 N N . GLY A 1 84 ? -3.526 14.011 -9.022 1.00 72.25 84 GLY A N 1
ATOM 631 C CA . GLY A 1 84 ? -2.478 13.683 -10.001 1.00 72.25 84 GLY A CA 1
ATOM 632 C C . GLY A 1 84 ? -1.537 12.544 -9.596 1.00 72.25 84 GLY A C 1
ATOM 633 O O . GLY A 1 84 ? -0.809 12.038 -10.445 1.00 72.25 84 GLY A O 1
ATOM 634 N N . ILE A 1 85 ? -1.581 12.079 -8.342 1.00 73.19 85 ILE A N 1
ATOM 635 C CA . ILE A 1 85 ? -0.911 10.832 -7.947 1.00 73.19 85 ILE A CA 1
ATOM 636 C C . ILE A 1 85 ? -1.915 9.693 -8.053 1.00 73.19 85 ILE A C 1
ATOM 638 O O . ILE A 1 85 ? -2.966 9.710 -7.411 1.00 73.19 85 ILE A O 1
ATOM 642 N N . ALA A 1 86 ? -1.607 8.715 -8.899 1.00 69.19 86 ALA A N 1
ATOM 643 C CA . ALA A 1 86 ? -2.513 7.613 -9.171 1.00 69.19 86 ALA A CA 1
ATOM 644 C C . ALA A 1 86 ? -2.644 6.690 -7.949 1.00 69.19 86 ALA A C 1
ATOM 646 O O . ALA A 1 86 ? -1.651 6.193 -7.419 1.00 69.19 86 ALA A O 1
ATOM 647 N N . LYS A 1 87 ? -3.889 6.432 -7.539 1.00 75.56 87 LYS A N 1
ATOM 648 C CA . LYS A 1 87 ? -4.245 5.293 -6.687 1.00 75.56 87 LYS A CA 1
ATOM 649 C C . LYS A 1 87 ? -4.145 4.031 -7.531 1.00 75.56 87 LYS A C 1
ATOM 651 O O . LYS A 1 87 ? -4.861 3.918 -8.525 1.00 75.56 87 LYS A O 1
ATOM 656 N N . GLN A 1 88 ? -3.296 3.090 -7.140 1.00 79.50 88 GLN A N 1
ATOM 657 C CA . GLN A 1 88 ? -3.229 1.791 -7.801 1.00 79.50 88 GLN A CA 1
ATOM 658 C C . GLN A 1 88 ? -3.927 0.734 -6.950 1.00 79.50 88 GLN A C 1
ATOM 660 O O . GLN A 1 88 ? -3.805 0.711 -5.724 1.00 79.50 88 GLN A O 1
ATOM 665 N N . ARG A 1 89 ? -4.700 -0.129 -7.609 1.00 83.12 89 ARG A N 1
ATOM 666 C CA . ARG A 1 89 ? -5.334 -1.284 -6.968 1.00 83.12 89 ARG A CA 1
ATOM 667 C C . ARG A 1 89 ? -4.284 -2.355 -6.694 1.00 83.12 89 ARG A C 1
ATOM 669 O O . ARG A 1 89 ? -3.309 -2.460 -7.436 1.00 83.12 89 ARG A O 1
ATOM 676 N N . LEU A 1 90 ? -4.506 -3.158 -5.655 1.00 86.50 90 LEU A N 1
ATOM 677 C CA . LEU A 1 90 ? -3.670 -4.330 -5.425 1.00 86.50 90 LEU A CA 1
ATOM 678 C C . LEU A 1 90 ? -3.775 -5.315 -6.598 1.00 86.50 90 LEU A C 1
ATOM 680 O O . LEU A 1 90 ? -4.888 -5.588 -7.055 1.00 86.50 90 LEU A O 1
ATOM 684 N N . PRO A 1 91 ? -2.648 -5.883 -7.060 1.00 87.94 91 PRO A N 1
ATOM 685 C CA . PRO A 1 91 ? -2.660 -6.993 -8.001 1.00 87.94 91 PRO A CA 1
ATOM 686 C C . PRO A 1 91 ? -3.499 -8.151 -7.455 1.00 87.94 91 PRO A C 1
ATOM 688 O O . PRO A 1 91 ? -3.348 -8.526 -6.293 1.00 87.94 91 PRO A O 1
ATOM 691 N N . SER A 1 92 ? -4.349 -8.752 -8.289 1.00 87.00 92 SER A N 1
ATOM 692 C CA . SER A 1 92 ? -5.242 -9.851 -7.886 1.00 87.00 92 SER A CA 1
ATOM 693 C C . SER A 1 92 ? -4.493 -11.031 -7.258 1.00 87.00 92 SER A C 1
ATOM 695 O O . SER A 1 92 ? -4.963 -11.602 -6.277 1.00 87.00 92 SER A O 1
ATOM 697 N N . GLY A 1 93 ? -3.295 -11.343 -7.763 1.00 88.94 93 GLY A N 1
ATOM 698 C CA . GLY A 1 93 ? -2.423 -12.369 -7.191 1.00 88.94 93 GLY A CA 1
ATOM 699 C C . GLY A 1 93 ? -1.976 -12.062 -5.759 1.00 88.94 93 GLY A C 1
ATOM 700 O O . GLY A 1 93 ? -1.917 -12.972 -4.942 1.00 88.94 93 GLY A O 1
ATOM 701 N N . LEU A 1 94 ? -1.725 -10.791 -5.426 1.00 90.06 94 LEU A N 1
ATOM 702 C CA . LEU A 1 94 ? -1.370 -10.380 -4.065 1.00 90.06 94 LEU A CA 1
ATOM 703 C C . LEU A 1 94 ? -2.593 -10.378 -3.142 1.00 90.06 94 LEU A C 1
ATOM 705 O O . LEU A 1 94 ? -2.490 -10.789 -1.990 1.00 90.06 94 LEU A O 1
ATOM 709 N N . VAL A 1 95 ? -3.764 -9.972 -3.647 1.00 90.12 95 VAL A N 1
ATOM 710 C CA . VAL A 1 95 ? -5.023 -10.025 -2.881 1.00 90.12 95 VAL A CA 1
ATOM 711 C C . VAL A 1 95 ? -5.327 -11.451 -2.419 1.00 90.12 95 VAL A C 1
ATOM 713 O O . VAL A 1 95 ? -5.740 -11.635 -1.281 1.00 90.12 95 VAL A O 1
ATOM 716 N N . ALA A 1 96 ? -5.084 -12.451 -3.269 1.00 90.31 96 ALA A N 1
ATOM 717 C CA . ALA A 1 96 ? -5.318 -13.856 -2.935 1.00 90.31 96 ALA A CA 1
ATOM 718 C C . ALA A 1 96 ? -4.371 -14.405 -1.850 1.00 90.31 96 ALA A C 1
ATOM 720 O O . ALA A 1 96 ? -4.702 -15.397 -1.205 1.00 90.31 96 ALA A O 1
ATOM 721 N N . LEU A 1 97 ? -3.200 -13.787 -1.659 1.00 91.44 97 LEU A N 1
ATOM 722 C CA . LEU A 1 97 ? -2.212 -14.202 -0.658 1.00 91.44 97 LEU A CA 1
ATOM 723 C C . LEU A 1 97 ? -2.410 -13.512 0.695 1.00 91.44 97 LEU A C 1
ATOM 725 O O . LEU A 1 97 ? -1.954 -14.025 1.715 1.00 91.44 97 LEU A O 1
ATOM 729 N N . LEU A 1 98 ? -3.051 -12.342 0.715 1.00 91.06 98 LEU A N 1
ATOM 730 C CA . LEU A 1 98 ? -3.281 -11.595 1.945 1.00 91.06 98 LEU A CA 1
ATOM 731 C C . LEU A 1 98 ? -4.471 -12.163 2.736 1.00 91.06 98 LEU A C 1
ATOM 733 O O . LEU A 1 98 ? -5.467 -12.581 2.141 1.00 91.06 98 LEU A O 1
ATOM 737 N N . PRO A 1 99 ? -4.422 -12.128 4.082 1.00 89.94 99 PRO A N 1
ATOM 738 C CA . PRO A 1 99 ? -5.582 -12.429 4.909 1.00 89.94 99 PRO A CA 1
ATOM 739 C C . PRO A 1 99 ? -6.774 -11.531 4.535 1.00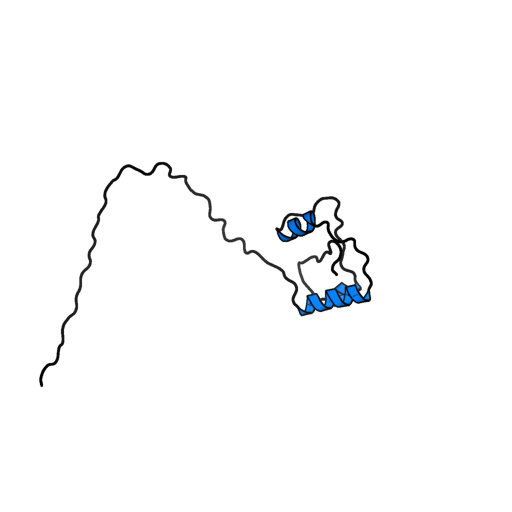 89.94 99 PRO A C 1
ATOM 741 O O . PRO A 1 99 ? -6.589 -10.334 4.281 1.00 89.94 99 PRO A O 1
ATOM 744 N N . PRO A 1 100 ? -8.008 -12.064 4.524 1.00 85.81 100 PRO A N 1
ATOM 745 C CA . PRO A 1 100 ? -9.184 -1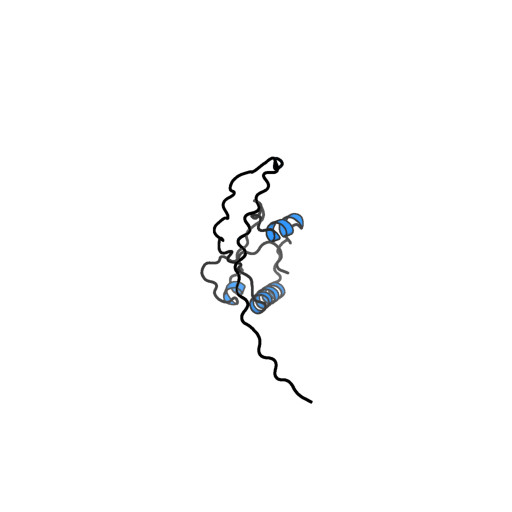1.281 4.175 1.00 85.81 100 PRO A CA 1
ATOM 746 C C . PRO A 1 100 ? -9.401 -10.152 5.189 1.00 85.81 100 PRO A C 1
ATOM 748 O O . PRO A 1 100 ? -9.561 -10.388 6.386 1.00 85.81 100 PRO A O 1
ATOM 751 N N . ARG A 1 101 ? -9.439 -8.908 4.699 1.00 82.00 101 ARG A N 1
ATOM 752 C CA . ARG A 1 101 ? -9.758 -7.711 5.490 1.00 82.00 101 ARG A CA 1
ATOM 753 C C . ARG A 1 101 ? -11.138 -7.191 5.094 1.00 82.00 101 ARG A C 1
ATOM 755 O O . ARG A 1 101 ? -11.320 -6.689 3.989 1.00 82.00 101 ARG A O 1
ATOM 762 N N . SER A 1 102 ? -12.118 -7.296 5.988 1.00 81.25 102 SER A N 1
ATOM 763 C CA . SER A 1 102 ? -13.455 -6.729 5.772 1.00 81.25 102 SER A CA 1
ATOM 764 C C . SER A 1 102 ? -13.474 -5.232 6.082 1.00 81.25 102 SER A C 1
ATOM 766 O O . SER A 1 102 ? -12.967 -4.815 7.121 1.00 81.25 102 SER A O 1
ATOM 768 N N . GLY A 1 103 ? -14.102 -4.431 5.219 1.00 83.25 103 GLY A N 1
ATOM 769 C CA . GLY A 1 103 ? -14.339 -3.004 5.477 1.00 83.25 103 GLY A CA 1
ATOM 770 C C . GLY A 1 103 ? -13.165 -2.069 5.168 1.00 83.25 103 GLY A C 1
ATOM 771 O O . GLY A 1 103 ? -13.256 -0.882 5.469 1.00 83.25 103 GLY A O 1
ATOM 772 N N . PHE A 1 104 ? -12.091 -2.564 4.541 1.00 82.94 104 PHE A N 1
ATOM 773 C CA . PHE A 1 104 ? -10.940 -1.753 4.138 1.00 82.94 104 PHE A CA 1
ATOM 774 C C . PHE A 1 104 ? -10.627 -1.921 2.655 1.00 82.94 104 PHE A C 1
ATOM 776 O O . PHE A 1 104 ? -10.623 -3.029 2.125 1.00 82.94 104 PHE A O 1
ATOM 783 N N . GLU A 1 105 ? -10.310 -0.809 1.996 1.00 82.94 105 GLU A N 1
ATOM 784 C CA . GLU A 1 105 ? -9.736 -0.810 0.655 1.00 82.94 105 GLU A CA 1
ATOM 785 C C . GLU A 1 105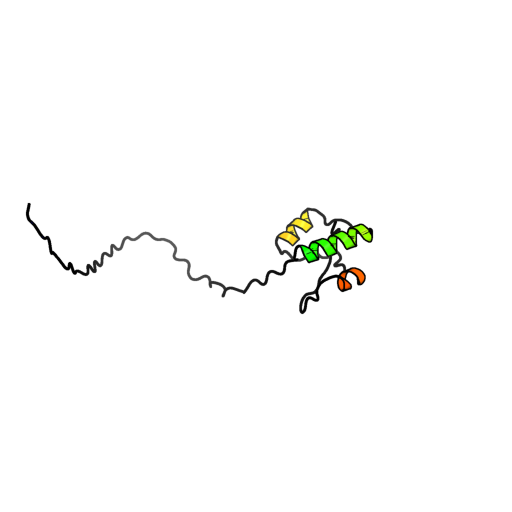 ? -8.211 -0.700 0.765 1.00 82.94 105 GLU A C 1
ATOM 787 O O . GLU A 1 105 ? -7.700 0.230 1.389 1.00 82.94 105 GLU A O 1
ATOM 792 N N . ILE A 1 106 ? -7.482 -1.633 0.146 1.00 83.81 106 ILE A N 1
ATOM 793 C CA . ILE A 1 106 ? -6.021 -1.566 0.060 1.00 83.81 106 ILE A CA 1
ATOM 794 C C . ILE A 1 106 ? -5.631 -0.981 -1.301 1.00 83.81 106 ILE A C 1
ATOM 796 O O . ILE A 1 106 ? -5.969 -1.530 -2.353 1.00 83.81 106 ILE A O 1
ATOM 800 N N . THR A 1 107 ? -4.892 0.126 -1.274 1.00 83.38 107 THR A N 1
ATOM 801 C CA . THR A 1 107 ? -4.341 0.792 -2.461 1.00 83.38 107 THR A CA 1
ATOM 802 C C . THR A 1 107 ? -2.843 0.994 -2.324 1.00 83.38 107 THR A C 1
ATOM 804 O O . THR A 1 107 ? -2.354 1.293 -1.235 1.00 83.38 107 THR A O 1
ATOM 807 N N . ILE A 1 108 ? -2.130 0.896 -3.441 1.00 82.25 108 ILE A N 1
ATOM 808 C CA . ILE A 1 108 ? -0.696 1.170 -3.529 1.00 82.25 108 ILE A CA 1
ATOM 809 C C . ILE A 1 108 ? -0.477 2.605 -3.996 1.00 82.25 108 ILE A C 1
ATOM 811 O O . ILE A 1 108 ? -1.206 3.121 -4.852 1.00 82.25 108 ILE A O 1
ATOM 815 N N . PHE A 1 109 ? 0.565 3.220 -3.439 1.00 80.00 109 PHE A N 1
ATOM 816 C CA . PHE A 1 109 ? 1.068 4.526 -3.832 1.00 80.00 109 PHE A CA 1
ATOM 817 C C . PHE A 1 109 ? 2.570 4.429 -4.077 1.00 80.00 109 PHE A C 1
ATOM 819 O O . PHE A 1 109 ? 3.334 4.202 -3.144 1.00 80.00 109 PHE A O 1
ATOM 826 N N . GLY A 1 110 ? 2.986 4.647 -5.321 1.00 76.38 110 GLY A N 1
ATOM 827 C CA . GLY A 1 110 ? 4.390 4.554 -5.708 1.00 76.38 110 GLY A CA 1
ATOM 828 C C . GLY A 1 110 ? 4.962 3.139 -5.620 1.00 76.38 110 GLY A C 1
ATOM 829 O O . GLY A 1 110 ? 4.225 2.158 -5.698 1.00 76.38 110 GLY A O 1
ATOM 830 N N . ASP A 1 111 ? 6.286 3.058 -5.522 1.00 68.94 111 ASP A N 1
ATOM 831 C CA . ASP A 1 111 ? 7.031 1.803 -5.421 1.00 68.94 111 ASP A CA 1
ATOM 832 C C . ASP A 1 111 ? 6.949 1.228 -3.989 1.00 68.94 111 ASP A C 1
ATOM 834 O O . ASP A 1 111 ? 7.292 1.951 -3.049 1.00 68.94 111 ASP A O 1
ATOM 838 N N . PRO A 1 112 ? 6.453 -0.013 -3.802 1.00 60.03 112 PRO A N 1
ATOM 839 C CA . PRO A 1 112 ? 6.393 -0.681 -2.502 1.00 60.03 112 PRO A CA 1
ATOM 840 C C . PRO A 1 112 ? 7.700 -1.390 -2.088 1.00 60.03 112 PRO A C 1
ATOM 842 O O . PRO A 1 112 ? 7.692 -2.015 -1.026 1.00 60.03 112 PRO A O 1
ATOM 845 N N . SER A 1 113 ? 8.751 -1.337 -2.921 1.00 54.62 113 SER A N 1
ATOM 846 C CA . SER A 1 113 ? 10.066 -1.970 -2.694 1.00 54.62 113 SER A CA 1
ATOM 847 C C . SER A 1 113 ? 10.825 -1.421 -1.485 1.00 54.62 113 SER A C 1
ATOM 849 O O . SER A 1 113 ? 10.775 -0.191 -1.248 1.00 54.62 113 SER A O 1
#

Sequence (113 aa):
MRRTATLTLGTLIALVCFAPSALAQRGQKPKGNQPAATAAVSVTFSDAERKIIVDYYEKNRYQAKPLPPGIARNLARGKPLPPGIAKQRLPSGLVALLPPRSGFEITIFGDPS

pLDDT: mean 70.09, std 17.8, range [34.72, 92.88]

Secondary structure (DSSP, 8-state):
----------------------------------------------HHHHHHHHHHHHHTT---PPPPHHHHHHHHTTPPPPTTSPPEEPPHHHHHHSPP-TT---EE-S---

Foldseek 3Di:
DDDDDDDDDDDDDDPDDDDDPDPDDPDDDDDDDPPPPPPPDDDDDDPVLLVLVVVVCVVVVDDFAADDPVQVVCVVVVHDHDPPFDWAADDPVSVVVDDDDPPDGDTDGTDSD